Protein AF-A0A6N1AM21-F1 (afdb_monomer)

Organism: NCBI:txid286727

Mean predicted aligned error: 9.4 Å

Solvent-accessible surface area (backbone atoms only — not comparable to full-atom values): 6882 Å² total; per-residue (Å²): 143,89,80,78,77,76,68,67,70,72,64,70,76,74,72,78,73,66,80,49,58,71,58,48,47,55,49,50,41,56,47,51,37,56,54,32,42,75,71,73,43,73,79,62,84,63,62,81,41,74,42,70,73,51,71,42,77,41,70,44,99,82,76,50,79,50,86,45,30,31,42,29,36,32,40,40,26,33,57,85,46,95,92,51,74,73,45,76,45,54,37,28,35,36,39,35,64,53,99,91,46,77,46,76,43,84,70,47,64,58,86,129

Foldseek 3Di:
DPDPPPPPVVVVVPPPLDDDQVRVQVQVLVVVCVVCVVVVHNPRDGFPDKAWPDWDQDADPPRDGPRFKIWTKMWTWDDSDPPDDIDIFIFIWIWGQDPVGIHIDTPGGDDD

Structure (mmCIF, N/CA/C/O backbone):
data_AF-A0A6N1AM21-F1
#
_entry.id   AF-A0A6N1AM21-F1
#
loop_
_atom_site.group_PDB
_atom_site.id
_atom_site.type_symbol
_atom_site.label_atom_id
_atom_site.label_alt_id
_atom_site.label_comp_id
_atom_site.label_asym_id
_atom_site.label_entity_id
_atom_site.label_seq_id
_atom_site.pdbx_PDB_ins_code
_atom_site.Cartn_x
_atom_site.Cartn_y
_atom_site.Cartn_z
_atom_site.occupancy
_atom_site.B_iso_or_equiv
_atom_site.auth_seq_id
_atom_site.auth_comp_id
_atom_site.auth_asym_id
_atom_site.auth_atom_id
_atom_site.pdbx_PDB_model_num
ATOM 1 N N . MET A 1 1 ? -17.900 -16.745 -40.379 1.00 45.06 1 MET A N 1
ATOM 2 C CA . MET A 1 1 ? -16.497 -16.511 -39.962 1.00 45.06 1 MET A CA 1
ATOM 3 C C . MET A 1 1 ? -16.361 -15.093 -39.391 1.00 45.06 1 MET A C 1
ATOM 5 O O . MET A 1 1 ? -15.959 -14.200 -40.118 1.00 45.06 1 MET A O 1
ATOM 9 N N . ARG A 1 2 ? -16.787 -14.825 -38.144 1.00 53.09 2 ARG A N 1
ATOM 10 C CA . ARG A 1 2 ? -16.736 -13.469 -37.533 1.00 53.09 2 ARG A CA 1
ATOM 11 C C . ARG A 1 2 ? -16.618 -13.499 -35.993 1.00 53.09 2 ARG A C 1
ATOM 13 O O . ARG A 1 2 ? -17.218 -12.680 -35.315 1.00 53.09 2 ARG A O 1
ATOM 20 N N . SER A 1 3 ? -15.860 -14.440 -35.427 1.00 52.00 3 SER A N 1
ATOM 21 C CA . SER A 1 3 ? -15.771 -14.591 -33.956 1.00 52.00 3 SER A CA 1
ATOM 22 C C . SER A 1 3 ? -14.345 -14.614 -33.397 1.00 52.00 3 SER A C 1
ATOM 24 O O . SER A 1 3 ? -14.165 -14.902 -32.224 1.00 52.00 3 SER A O 1
ATOM 26 N N . ALA A 1 4 ? -13.325 -14.289 -34.198 1.00 54.31 4 ALA A N 1
ATOM 27 C CA . ALA A 1 4 ? -11.922 -14.426 -33.786 1.00 54.31 4 ALA A CA 1
ATOM 28 C C . ALA A 1 4 ? -11.254 -13.130 -33.278 1.00 54.31 4 ALA A C 1
ATOM 30 O O . ALA A 1 4 ? -10.114 -13.176 -32.834 1.00 54.31 4 ALA A O 1
ATOM 31 N N . ILE A 1 5 ? -11.923 -11.971 -33.330 1.00 56.75 5 ILE A N 1
ATOM 32 C CA . ILE A 1 5 ? -11.258 -10.669 -33.092 1.00 56.75 5 ILE A CA 1
ATOM 33 C C . ILE A 1 5 ? -11.292 -10.239 -31.608 1.00 56.75 5 ILE A C 1
ATOM 35 O O . ILE A 1 5 ? -10.507 -9.395 -31.192 1.00 56.75 5 ILE A O 1
ATOM 39 N N . LEU A 1 6 ? -12.134 -10.851 -30.768 1.00 52.56 6 LEU A N 1
ATOM 40 C CA . LEU A 1 6 ? -12.321 -10.419 -29.372 1.00 52.56 6 LEU A CA 1
ATOM 41 C C . LEU A 1 6 ? -11.326 -11.016 -28.358 1.00 52.56 6 LEU A C 1
ATOM 43 O O . LEU A 1 6 ? -11.280 -10.542 -27.229 1.00 52.56 6 LEU A O 1
ATOM 47 N N . LEU A 1 7 ? -10.514 -12.016 -28.729 1.00 50.56 7 LEU A N 1
ATOM 48 C CA . LEU A 1 7 ? -9.532 -12.614 -27.806 1.00 50.56 7 LEU A CA 1
ATOM 49 C C . LEU A 1 7 ? -8.160 -11.919 -27.798 1.00 50.56 7 LEU A C 1
ATOM 51 O O . LEU A 1 7 ? -7.384 -12.127 -26.869 1.00 50.56 7 LEU A O 1
ATOM 55 N N . ALA A 1 8 ? -7.846 -11.090 -28.797 1.00 51.38 8 ALA A N 1
ATOM 56 C CA . ALA A 1 8 ? -6.518 -10.480 -28.908 1.00 51.38 8 ALA A CA 1
ATOM 57 C C . ALA A 1 8 ? -6.300 -9.300 -27.941 1.00 51.38 8 ALA A C 1
ATOM 59 O O . ALA A 1 8 ? -5.163 -8.983 -27.603 1.00 51.38 8 ALA A O 1
ATOM 60 N N . THR A 1 9 ? -7.367 -8.661 -27.452 1.00 52.41 9 THR A N 1
ATOM 61 C CA . THR A 1 9 ? -7.266 -7.477 -26.580 1.00 52.41 9 THR A CA 1
ATOM 62 C C . THR A 1 9 ? -7.043 -7.809 -25.103 1.00 52.41 9 THR A C 1
ATOM 64 O O . THR A 1 9 ? -6.552 -6.960 -24.366 1.00 52.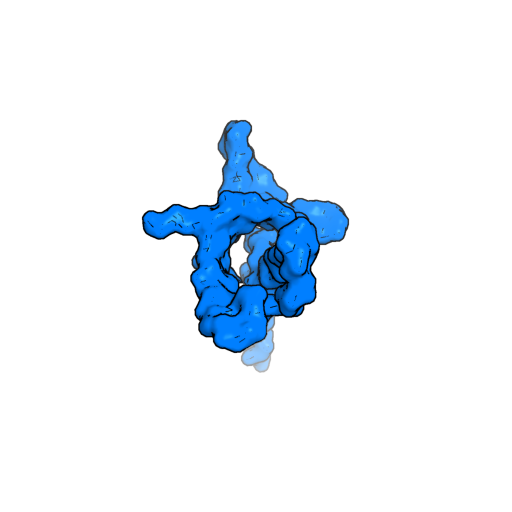41 9 THR A O 1
ATOM 67 N N . LEU A 1 10 ? -7.318 -9.043 -24.661 1.00 50.44 10 LEU A N 1
ATOM 68 C CA . LEU A 1 10 ? -7.102 -9.478 -23.269 1.00 50.44 10 LEU A CA 1
ATOM 69 C C . LEU A 1 10 ? -5.643 -9.850 -22.953 1.00 50.44 10 LEU A C 1
ATOM 71 O O . LEU A 1 10 ? -5.273 -9.928 -21.785 1.00 50.44 10 LEU A O 1
ATOM 75 N N . LEU A 1 11 ? -4.800 -10.044 -23.971 1.00 50.62 11 LEU A N 1
ATOM 76 C CA . LEU A 1 11 ? -3.395 -10.439 -23.797 1.00 50.62 11 LEU A CA 1
ATOM 77 C C . LEU A 1 11 ? -2.428 -9.250 -23.675 1.00 50.62 11 LEU A C 1
ATOM 79 O O . LEU A 1 11 ? -1.280 -9.436 -23.283 1.00 50.62 11 LEU A O 1
ATOM 83 N N . LEU A 1 12 ? -2.877 -8.024 -23.959 1.00 46.78 12 LEU A N 1
ATOM 84 C CA . LEU A 1 12 ? -2.026 -6.825 -23.923 1.00 46.78 12 LEU A CA 1
ATOM 85 C C . LEU A 1 12 ? -1.881 -6.204 -22.524 1.00 46.78 12 LEU A C 1
ATOM 87 O O . LEU A 1 12 ? -0.984 -5.394 -22.313 1.00 46.78 12 LEU A O 1
ATOM 91 N N . ALA A 1 13 ? -2.707 -6.602 -21.552 1.00 49.53 13 ALA A N 1
ATOM 92 C CA . ALA A 1 13 ? -2.615 -6.112 -20.172 1.00 49.53 13 ALA A CA 1
ATOM 93 C C . ALA A 1 13 ? -1.652 -6.929 -19.284 1.00 49.53 13 ALA A C 1
ATOM 95 O O . ALA A 1 13 ? -1.394 -6.545 -18.147 1.00 49.53 13 ALA A O 1
ATOM 96 N N . ALA A 1 14 ? -1.110 -8.050 -19.778 1.00 47.50 14 ALA A N 1
ATOM 97 C CA . ALA A 1 14 ? -0.306 -8.979 -18.977 1.00 47.50 14 ALA A CA 1
ATOM 98 C C . ALA A 1 14 ? 1.217 -8.728 -19.026 1.00 47.50 14 ALA A C 1
ATOM 100 O O . ALA A 1 14 ? 1.966 -9.412 -18.330 1.00 47.50 14 ALA A O 1
ATOM 101 N N . CYS A 1 15 ? 1.692 -7.756 -19.812 1.00 54.38 15 CYS A N 1
ATOM 102 C CA . CYS A 1 15 ? 3.126 -7.573 -20.074 1.00 54.38 15 CYS A CA 1
ATOM 103 C C . CYS A 1 15 ? 3.761 -6.330 -19.430 1.00 54.38 15 CYS A C 1
ATOM 105 O O . CYS A 1 15 ? 4.938 -6.090 -19.680 1.00 54.38 15 CYS A O 1
ATOM 107 N N . SER A 1 16 ? 3.051 -5.537 -18.612 1.00 62.53 16 SER A N 1
ATOM 108 C CA . SER A 1 16 ? 3.666 -4.322 -18.041 1.00 62.53 16 SER A CA 1
ATOM 109 C C . SER A 1 16 ? 4.673 -4.605 -16.922 1.00 62.53 16 SER A C 1
ATOM 111 O O . 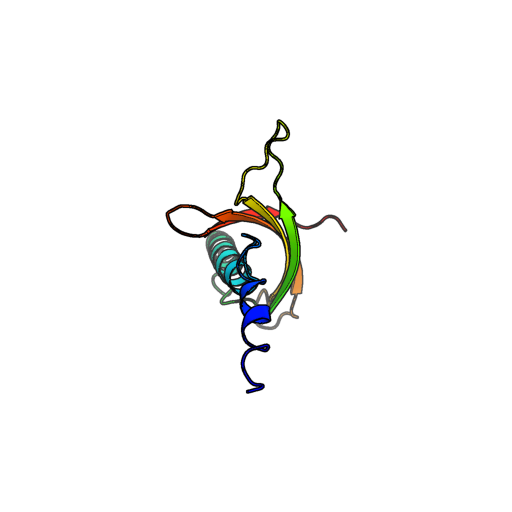SER A 1 16 ? 5.387 -3.695 -16.525 1.00 62.53 16 SER A O 1
ATOM 113 N N . GLY A 1 17 ? 4.735 -5.835 -16.390 1.00 75.12 17 GLY A N 1
ATOM 114 C CA . GLY A 1 17 ? 5.614 -6.215 -15.270 1.00 75.12 17 GLY A CA 1
ATOM 115 C C . GLY A 1 17 ? 5.231 -5.597 -13.916 1.00 7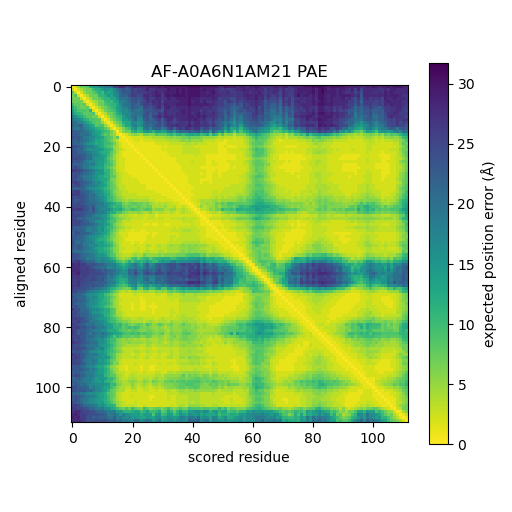5.12 17 GLY A C 1
ATOM 116 O O . GLY A 1 17 ? 5.648 -6.106 -12.873 1.00 75.12 17 GLY A O 1
ATOM 117 N N . GLU A 1 18 ? 4.398 -4.559 -13.943 1.00 86.75 18 GLU A N 1
ATOM 118 C CA . GLU A 1 18 ? 3.894 -3.786 -12.817 1.00 86.75 18 GLU A CA 1
ATOM 119 C C . GLU A 1 18 ? 3.039 -4.646 -11.872 1.00 86.75 18 GLU A C 1
ATOM 121 O O . GLU A 1 18 ? 2.279 -5.511 -12.326 1.00 86.75 18 GLU A O 1
ATOM 126 N N . PRO A 1 19 ? 3.112 -4.422 -10.549 1.00 90.62 19 PRO A N 1
ATOM 127 C CA . PRO A 1 19 ? 2.273 -5.146 -9.604 1.00 90.62 19 PRO A CA 1
ATOM 128 C C . PRO A 1 19 ? 0.786 -4.837 -9.812 1.00 90.62 19 PRO A C 1
ATOM 130 O O . PRO A 1 19 ? 0.394 -3.682 -10.002 1.00 90.62 19 PRO A O 1
ATOM 133 N N . SER A 1 20 ? -0.070 -5.858 -9.736 1.00 92.38 20 SER A N 1
ATOM 134 C CA . SER A 1 20 ? -1.520 -5.644 -9.726 1.00 92.38 20 SER A CA 1
ATOM 135 C C . SER A 1 20 ? -1.966 -5.006 -8.403 1.00 92.38 20 SER A C 1
ATOM 137 O O . SER A 1 20 ? -1.287 -5.136 -7.385 1.00 92.38 20 SER A O 1
ATOM 139 N N . GLU A 1 21 ? -3.130 -4.348 -8.377 1.00 95.19 21 GLU A N 1
ATOM 140 C CA . GLU A 1 21 ? -3.689 -3.810 -7.124 1.00 95.19 21 GLU A CA 1
ATOM 141 C C . GLU A 1 21 ? -3.880 -4.909 -6.065 1.00 95.19 21 GLU A C 1
ATOM 143 O O . GLU A 1 21 ? -3.588 -4.695 -4.891 1.00 95.19 21 GLU A O 1
ATOM 148 N N . GLY A 1 22 ? -4.293 -6.110 -6.483 1.00 95.00 22 GLY A N 1
ATOM 149 C CA . GLY A 1 22 ? -4.447 -7.256 -5.590 1.00 95.00 22 GLY A CA 1
ATOM 150 C C . GLY A 1 22 ? -3.123 -7.735 -4.989 1.00 95.00 22 GLY A C 1
ATOM 151 O O . GLY A 1 22 ? -3.079 -8.067 -3.803 1.00 95.00 22 GLY A O 1
ATOM 152 N N . ASP A 1 23 ? -2.040 -7.744 -5.773 1.00 93.94 23 ASP A N 1
ATOM 153 C CA . ASP A 1 23 ? -0.700 -8.073 -5.269 1.00 93.94 23 ASP A CA 1
ATOM 154 C C . ASP A 1 23 ? -0.207 -7.005 -4.291 1.00 93.94 23 ASP A C 1
ATOM 156 O O . ASP A 1 23 ? 0.290 -7.331 -3.209 1.00 93.94 23 ASP A O 1
ATOM 160 N N . MET A 1 24 ? -0.405 -5.730 -4.645 1.00 95.75 24 MET A N 1
ATOM 161 C CA . MET A 1 24 ? -0.061 -4.602 -3.785 1.00 95.75 24 MET A CA 1
ATOM 162 C C . MET A 1 24 ? -0.793 -4.692 -2.448 1.00 95.75 24 MET A C 1
ATOM 164 O O . MET A 1 24 ? -0.144 -4.691 -1.404 1.00 95.75 24 MET A O 1
ATOM 168 N N . ARG A 1 25 ? -2.122 -4.850 -2.469 1.00 96.81 25 ARG A N 1
ATOM 169 C CA . ARG A 1 25 ? -2.955 -4.938 -1.265 1.00 96.81 25 ARG A CA 1
ATOM 170 C C . ARG A 1 25 ? -2.449 -6.015 -0.313 1.00 96.81 25 ARG A C 1
ATOM 172 O O . ARG A 1 25 ? -2.190 -5.720 0.848 1.00 96.81 25 ARG A O 1
ATOM 179 N N . LYS A 1 26 ? -2.239 -7.240 -0.807 1.00 96.44 26 LYS A N 1
ATOM 180 C CA . LYS A 1 26 ? -1.784 -8.373 0.019 1.00 96.44 26 LYS A CA 1
ATOM 181 C C . LYS A 1 26 ? -0.453 -8.089 0.710 1.00 96.44 26 LYS A C 1
ATOM 183 O O . LYS A 1 26 ? -0.285 -8.393 1.891 1.00 96.44 26 LYS A O 1
ATOM 188 N N . LEU A 1 27 ? 0.508 -7.534 -0.029 1.00 96.06 27 LEU A N 1
ATOM 189 C CA . LEU A 1 27 ? 1.839 -7.253 0.501 1.00 96.06 27 LEU A CA 1
ATOM 190 C C . LEU A 1 27 ? 1.824 -6.102 1.511 1.00 96.06 27 LEU A C 1
ATOM 192 O O . LEU A 1 27 ? 2.463 -6.218 2.561 1.00 96.06 27 LEU A O 1
ATOM 196 N N . VAL A 1 28 ? 1.070 -5.038 1.222 1.00 95.50 28 VAL A N 1
ATOM 197 C CA . VAL A 1 28 ? 0.915 -3.894 2.126 1.00 95.50 28 VAL A CA 1
ATOM 198 C C . VAL A 1 28 ? 0.181 -4.326 3.396 1.00 95.50 28 VAL A C 1
ATOM 200 O O . VAL A 1 28 ? 0.690 -4.080 4.480 1.00 95.50 28 VAL A O 1
ATOM 203 N N . GLU A 1 29 ? -0.934 -5.060 3.306 1.00 95.81 29 GLU A N 1
ATOM 204 C CA . GLU A 1 29 ? -1.655 -5.582 4.481 1.00 95.81 29 GLU A CA 1
ATOM 205 C C . GLU A 1 29 ? -0.755 -6.458 5.355 1.00 95.81 29 GLU A C 1
ATOM 207 O O . GLU A 1 29 ? -0.724 -6.310 6.578 1.00 95.81 29 GLU A O 1
ATOM 212 N N . ALA A 1 30 ? 0.022 -7.357 4.742 1.00 95.12 30 ALA A N 1
ATOM 213 C CA . ALA A 1 30 ? 0.947 -8.210 5.477 1.00 95.12 30 ALA A CA 1
ATOM 214 C C . ALA A 1 30 ? 2.043 -7.398 6.184 1.00 95.12 30 ALA A C 1
ATOM 216 O O . ALA A 1 30 ? 2.439 -7.749 7.297 1.00 95.12 30 ALA A O 1
ATOM 217 N N . HIS A 1 31 ? 2.546 -6.332 5.556 1.00 94.00 31 HIS A N 1
ATOM 218 C CA . HIS A 1 31 ? 3.490 -5.418 6.191 1.00 94.00 31 HIS A CA 1
ATOM 219 C C . HIS A 1 31 ? 2.833 -4.630 7.328 1.00 94.00 31 HIS A C 1
ATOM 221 O O . HIS A 1 31 ? 3.335 -4.680 8.448 1.00 94.00 31 HIS A O 1
ATOM 227 N N . THR A 1 32 ? 1.703 -3.970 7.073 1.00 92.38 32 THR A N 1
ATOM 228 C CA . THR A 1 32 ? 0.962 -3.166 8.052 1.00 92.38 32 THR A CA 1
ATOM 229 C C . THR A 1 32 ? 0.595 -3.984 9.280 1.00 92.38 32 THR A C 1
ATOM 231 O O . THR A 1 32 ? 0.853 -3.538 10.394 1.00 92.38 32 THR A O 1
ATOM 234 N N . ARG A 1 33 ? 0.099 -5.214 9.098 1.00 92.94 33 ARG A N 1
ATOM 235 C CA . ARG A 1 33 ? -0.180 -6.134 10.206 1.00 92.94 33 ARG A CA 1
ATOM 236 C C . ARG A 1 33 ? 1.058 -6.365 11.071 1.00 92.94 33 ARG A C 1
ATOM 238 O O . ARG A 1 33 ? 1.002 -6.130 12.271 1.00 92.94 33 ARG A O 1
ATOM 245 N N . ARG A 1 34 ? 2.191 -6.745 10.466 1.00 92.62 34 ARG A N 1
ATOM 246 C CA . ARG A 1 34 ? 3.448 -6.973 11.204 1.00 92.62 34 ARG A CA 1
ATOM 247 C C . ARG A 1 34 ? 3.940 -5.714 11.915 1.00 92.62 34 ARG A C 1
ATOM 249 O O . ARG A 1 34 ? 4.477 -5.809 13.014 1.00 92.62 34 ARG A O 1
ATOM 256 N N . THR A 1 35 ? 3.803 -4.550 11.289 1.00 90.56 35 THR A N 1
ATOM 257 C CA . THR A 1 35 ? 4.223 -3.272 11.871 1.00 90.56 35 THR A CA 1
ATOM 258 C C . THR A 1 35 ? 3.364 -2.911 13.081 1.00 90.56 35 THR A C 1
ATOM 260 O O . THR A 1 35 ? 3.914 -2.587 14.130 1.00 90.56 35 THR A O 1
ATOM 263 N N . LEU A 1 36 ? 2.040 -3.041 12.978 1.00 88.50 36 LEU A N 1
ATOM 264 C CA . LEU A 1 36 ? 1.116 -2.758 14.078 1.00 88.50 36 LEU A CA 1
ATOM 265 C C . LEU A 1 36 ? 1.242 -3.776 15.221 1.00 88.50 36 LEU A C 1
ATOM 267 O O . LEU A 1 36 ? 1.269 -3.379 16.384 1.00 88.50 36 LEU A O 1
ATOM 271 N N . GLU A 1 37 ? 1.425 -5.063 14.915 1.00 91.44 37 GLU A N 1
ATOM 272 C CA . GLU A 1 37 ? 1.683 -6.106 15.919 1.00 91.44 37 GLU A CA 1
ATOM 273 C C . GLU A 1 37 ? 2.936 -5.791 16.748 1.00 91.44 37 GLU A C 1
ATOM 275 O O . GLU A 1 37 ? 2.906 -5.881 17.975 1.00 91.44 37 GLU A O 1
ATOM 280 N N . ARG A 1 38 ? 4.024 -5.339 16.106 1.00 90.81 38 ARG A N 1
ATOM 281 C CA . ARG A 1 38 ? 5.249 -4.898 16.806 1.00 90.81 38 ARG A CA 1
ATOM 282 C C . ARG A 1 38 ? 5.036 -3.654 17.670 1.00 90.81 38 ARG A C 1
ATOM 284 O O . ARG A 1 38 ? 5.783 -3.453 18.620 1.00 90.81 38 ARG A O 1
ATOM 291 N N . GLN A 1 39 ? 4.042 -2.831 17.344 1.00 88.06 39 GLN A N 1
ATOM 292 C CA . GLN A 1 39 ? 3.640 -1.658 18.126 1.00 88.06 39 GLN A CA 1
ATOM 293 C C . GLN A 1 39 ? 2.631 -2.002 19.237 1.00 88.06 39 GLN A C 1
ATOM 295 O O . GLN A 1 39 ? 2.160 -1.104 19.931 1.00 88.06 39 GLN A O 1
ATOM 300 N N . GLY A 1 40 ? 2.284 -3.282 19.418 1.00 86.56 40 GLY A N 1
ATOM 301 C CA . GLY A 1 40 ? 1.317 -3.732 20.422 1.00 86.56 40 GLY A CA 1
ATOM 302 C C . GLY A 1 40 ? -0.149 -3.631 19.987 1.00 86.56 40 GLY A C 1
ATOM 303 O O . GLY A 1 40 ? -1.036 -3.888 20.797 1.00 86.56 40 GLY A O 1
ATOM 304 N N . ASN A 1 41 ? -0.429 -3.296 18.722 1.00 82.75 41 ASN A N 1
ATOM 305 C CA . ASN A 1 41 ? -1.780 -3.269 18.161 1.00 82.75 41 ASN A CA 1
ATOM 306 C C . ASN A 1 41 ? -2.002 -4.458 17.209 1.00 82.75 41 ASN A C 1
ATOM 308 O O . ASN A 1 41 ? -1.717 -4.388 16.017 1.00 82.75 41 ASN A O 1
ATOM 312 N N . ALA A 1 42 ? -2.563 -5.552 17.728 1.00 82.31 42 ALA A N 1
ATOM 313 C CA . ALA A 1 42 ? -2.894 -6.747 16.941 1.00 82.31 42 ALA A CA 1
ATOM 314 C C . ALA A 1 42 ? -4.312 -6.718 16.322 1.00 82.31 42 ALA A C 1
ATOM 316 O O . ALA A 1 42 ? -4.807 -7.741 15.847 1.00 82.31 42 ALA A O 1
ATOM 317 N N . GLY A 1 43 ? -4.999 -5.569 16.351 1.00 84.56 43 GLY A N 1
ATOM 318 C CA . GLY A 1 43 ? -6.387 -5.446 15.891 1.00 84.56 43 GLY A CA 1
ATOM 319 C C . GLY A 1 43 ? -6.553 -5.400 14.369 1.00 84.56 43 GLY A C 1
ATOM 320 O O . GLY A 1 43 ? -7.631 -5.704 13.860 1.00 84.56 43 GLY A O 1
ATOM 321 N N . PHE A 1 44 ? -5.498 -5.049 13.630 1.00 88.75 44 PHE A N 1
ATOM 322 C CA . PHE A 1 44 ? -5.560 -4.916 12.177 1.00 88.75 44 PHE A CA 1
ATOM 323 C C . PHE A 1 44 ? -5.711 -6.275 11.481 1.00 88.75 44 PHE A C 1
ATOM 325 O O . PHE A 1 44 ? -4.904 -7.189 11.667 1.00 88.75 44 PHE A O 1
ATOM 332 N N . ARG A 1 45 ? -6.736 -6.396 10.632 1.00 88.31 45 ARG A N 1
ATOM 333 C CA . ARG A 1 45 ? -7.009 -7.612 9.849 1.00 88.31 45 ARG A CA 1
ATOM 334 C C . ARG A 1 45 ? -6.721 -7.422 8.367 1.00 88.31 45 ARG A C 1
ATOM 336 O O . ARG A 1 45 ? -6.001 -8.237 7.792 1.00 88.31 45 ARG A O 1
ATOM 343 N N . ALA A 1 46 ? -7.280 -6.368 7.788 1.00 92.81 46 ALA A N 1
ATOM 344 C CA . ALA A 1 46 ? -7.178 -6.009 6.382 1.00 92.81 46 ALA A CA 1
ATOM 345 C C . ALA A 1 46 ? -7.526 -4.524 6.215 1.00 92.81 46 ALA A C 1
ATOM 347 O O . ALA A 1 46 ? -8.047 -3.903 7.145 1.00 92.81 46 ALA A O 1
ATOM 348 N N . PHE A 1 47 ? -7.267 -3.975 5.030 1.00 94.81 47 PHE A N 1
ATOM 349 C CA . PHE A 1 47 ? -7.857 -2.694 4.651 1.00 94.81 47 PHE A CA 1
ATOM 350 C C . PHE A 1 47 ? -9.330 -2.886 4.291 1.00 94.81 47 PHE A C 1
ATOM 352 O O . PHE A 1 47 ? -9.694 -3.904 3.701 1.00 94.81 47 PHE A O 1
ATOM 359 N N . ASP A 1 48 ? -10.159 -1.895 4.597 1.00 94.25 48 ASP A N 1
ATOM 360 C CA . ASP A 1 48 ? -11.546 -1.824 4.137 1.00 94.25 48 ASP A CA 1
ATOM 361 C C . ASP A 1 48 ? -11.577 -1.491 2.639 1.00 94.25 48 ASP A C 1
ATOM 363 O O . 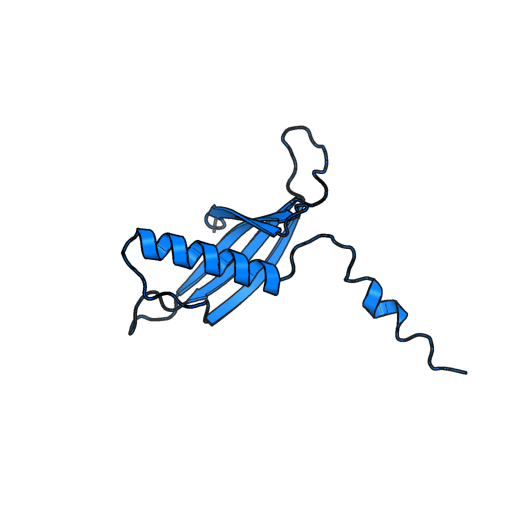ASP A 1 48 ? -12.215 -2.177 1.840 1.00 94.25 48 ASP A O 1
ATOM 367 N N . GLU A 1 49 ? -10.783 -0.493 2.243 1.00 95.56 49 GLU A N 1
ATOM 368 C CA . GLU A 1 49 ? -10.582 -0.081 0.856 1.00 95.56 49 GLU A CA 1
ATOM 369 C C . GLU A 1 49 ? -9.087 -0.011 0.553 1.00 95.56 49 GLU A C 1
ATOM 371 O O . GLU A 1 49 ? -8.292 0.460 1.365 1.00 95.56 49 GLU A O 1
ATOM 376 N N . PHE A 1 50 ? -8.695 -0.469 -0.629 1.00 97.12 50 PHE A N 1
ATOM 377 C CA . PHE A 1 50 ? -7.337 -0.322 -1.127 1.00 97.12 50 PHE A CA 1
ATOM 378 C C . PHE A 1 50 ? -7.414 0.049 -2.598 1.00 97.12 50 PHE A C 1
ATOM 380 O O . PHE A 1 50 ? -8.042 -0.669 -3.370 1.00 97.12 50 PHE A O 1
ATOM 387 N N . ARG A 1 51 ? -6.767 1.149 -2.975 1.00 96.62 51 ARG A N 1
ATOM 388 C CA . ARG A 1 51 ? -6.759 1.653 -4.342 1.00 96.62 51 ARG A CA 1
ATOM 389 C C . ARG A 1 51 ? -5.342 1.953 -4.783 1.00 96.62 51 ARG A C 1
ATOM 391 O O . ARG A 1 51 ? -4.658 2.794 -4.201 1.00 96.62 51 ARG A O 1
ATOM 398 N N . LYS A 1 52 ? -4.930 1.335 -5.879 1.00 95.12 52 LYS A N 1
ATOM 399 C CA . LYS A 1 52 ? -3.706 1.693 -6.588 1.00 95.12 52 LYS A CA 1
ATOM 400 C C . LYS A 1 52 ? -3.899 3.028 -7.316 1.00 95.12 52 LYS A C 1
ATOM 402 O O . LYS A 1 52 ? -4.869 3.217 -8.045 1.00 95.12 52 LYS A O 1
ATOM 407 N N . GLN A 1 53 ? -2.967 3.956 -7.123 1.00 93.94 53 GLN A N 1
ATOM 408 C CA . GLN A 1 53 ? -2.999 5.292 -7.735 1.00 93.94 53 GLN A CA 1
ATOM 409 C C . GLN A 1 53 ? -2.071 5.405 -8.952 1.00 93.94 53 GLN A C 1
ATOM 411 O O . GLN A 1 53 ? -2.290 6.254 -9.810 1.00 93.94 53 GLN A O 1
ATOM 416 N N . GLY A 1 54 ? -1.066 4.533 -9.049 1.00 91.75 54 GLY A N 1
ATOM 417 C CA . GLY A 1 54 ? -0.157 4.435 -10.191 1.00 91.75 54 GLY A CA 1
ATOM 418 C C . GLY A 1 54 ? 1.200 3.875 -9.779 1.00 91.75 54 GLY A C 1
ATOM 419 O O . GLY A 1 54 ? 1.523 3.852 -8.591 1.00 91.75 54 GLY A O 1
ATOM 420 N N . CYS A 1 55 ? 1.998 3.437 -10.748 1.00 90.69 55 CYS A N 1
ATOM 421 C CA . CYS A 1 55 ? 3.378 3.018 -10.526 1.00 90.69 55 CYS A CA 1
ATOM 422 C C . CYS A 1 55 ? 4.318 3.690 -11.517 1.00 90.69 55 CYS A C 1
ATOM 424 O O . CYS A 1 55 ? 3.932 4.036 -12.632 1.00 90.69 55 CYS A O 1
ATOM 426 N N . VAL A 1 56 ? 5.568 3.836 -11.098 1.00 88.88 56 VAL A N 1
ATOM 427 C CA . VAL A 1 56 ? 6.675 4.267 -11.947 1.00 88.88 56 VAL A CA 1
ATOM 428 C C . VAL A 1 56 ? 7.827 3.283 -11.802 1.00 88.88 56 VAL A C 1
ATOM 430 O O . VAL A 1 56 ? 8.039 2.737 -10.716 1.00 88.88 56 VAL A O 1
ATOM 433 N N . ASP A 1 57 ? 8.584 3.059 -12.874 1.00 86.50 57 ASP A N 1
ATOM 434 C CA . ASP A 1 57 ? 9.806 2.261 -12.797 1.00 86.50 57 ASP A CA 1
ATOM 435 C C . ASP A 1 57 ? 10.784 2.884 -11.795 1.00 86.50 57 ASP A C 1
ATOM 437 O O . ASP A 1 57 ? 11.084 4.086 -11.817 1.00 86.50 57 ASP A O 1
ATOM 441 N N . ALA A 1 58 ? 11.287 2.058 -10.882 1.00 78.38 58 ALA A N 1
ATOM 442 C CA . ALA A 1 58 ? 12.260 2.492 -9.899 1.00 78.38 58 ALA A CA 1
ATOM 443 C C . ALA A 1 58 ? 13.634 2.622 -10.572 1.00 78.38 58 ALA A C 1
ATOM 445 O O . ALA A 1 58 ? 14.328 1.634 -10.815 1.00 78.38 58 ALA A O 1
ATOM 446 N N . LYS A 1 59 ? 14.051 3.859 -10.854 1.00 67.31 59 LYS A N 1
ATOM 447 C CA . LYS A 1 59 ? 15.380 4.146 -11.412 1.00 67.31 59 LYS A CA 1
ATOM 448 C C . LYS A 1 59 ? 16.481 3.775 -10.413 1.00 67.31 59 LYS A C 1
ATOM 450 O O . LYS A 1 59 ? 16.454 4.218 -9.263 1.00 67.31 59 LYS A O 1
ATOM 455 N N . LEU A 1 60 ? 17.494 3.027 -10.853 1.00 59.62 60 LEU A N 1
ATOM 456 C CA . LEU A 1 60 ? 18.736 2.871 -10.089 1.00 59.62 60 LEU A CA 1
ATOM 457 C C . LEU A 1 60 ? 19.546 4.179 -10.102 1.00 59.62 60 LEU A C 1
ATOM 459 O O . LEU A 1 60 ? 19.520 4.933 -11.080 1.00 59.62 60 LEU A O 1
ATOM 463 N N . LYS A 1 61 ? 20.327 4.421 -9.035 1.00 53.59 61 LYS A N 1
ATOM 464 C CA . LYS A 1 61 ? 21.430 5.401 -9.043 1.00 53.59 61 LYS A CA 1
ATOM 465 C C . LYS A 1 61 ? 22.411 4.988 -10.151 1.00 53.59 61 LYS A C 1
ATOM 467 O O . LYS A 1 61 ? 23.236 4.111 -9.933 1.00 53.59 61 LYS A O 1
ATOM 472 N N . GLY A 1 62 ? 22.265 5.565 -11.343 1.00 57.38 62 GLY A N 1
ATOM 473 C CA . GLY A 1 62 ? 23.029 5.186 -12.539 1.00 57.38 62 GLY A CA 1
ATOM 474 C C . GLY A 1 62 ? 22.217 5.101 -13.835 1.00 57.38 62 GLY A C 1
ATOM 475 O O . GLY A 1 62 ? 22.810 4.929 -14.891 1.00 57.38 62 GLY A O 1
ATOM 476 N N . GLY A 1 63 ? 20.886 5.248 -13.790 1.00 51.69 63 GLY A N 1
ATOM 477 C CA . GLY A 1 63 ? 20.060 5.368 -15.001 1.00 51.69 63 GLY A CA 1
ATOM 478 C C . GLY A 1 63 ? 19.804 4.065 -15.767 1.00 51.69 63 GLY A C 1
ATOM 479 O O . GLY A 1 63 ? 19.253 4.123 -16.859 1.00 51.69 63 GLY A O 1
ATOM 480 N N . GLN A 1 64 ? 20.172 2.906 -15.214 1.00 50.31 64 GLN A N 1
ATOM 481 C CA . GLN A 1 64 ? 19.765 1.605 -15.750 1.00 50.31 64 GLN A CA 1
ATOM 482 C C . GLN A 1 64 ? 18.379 1.215 -15.228 1.00 50.31 64 GLN A C 1
ATOM 484 O O . GLN A 1 64 ? 18.128 1.257 -14.018 1.00 50.31 64 GLN A O 1
ATOM 489 N N . ASP A 1 65 ? 17.506 0.815 -16.151 1.00 56.06 65 ASP A N 1
ATOM 490 C CA . ASP A 1 65 ? 16.199 0.243 -15.848 1.00 56.06 65 ASP A CA 1
ATOM 491 C C . ASP A 1 65 ? 16.393 -1.099 -15.139 1.00 56.06 65 ASP A C 1
ATOM 493 O O . ASP A 1 65 ? 16.915 -2.065 -15.702 1.00 56.06 65 ASP A O 1
ATOM 497 N N . ASN A 1 66 ? 15.988 -1.164 -13.8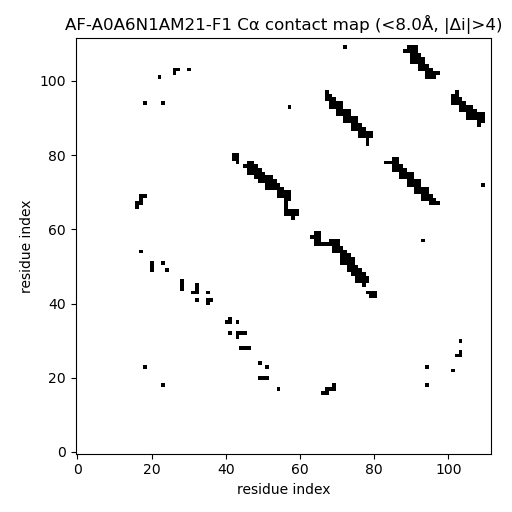71 1.00 59.81 66 ASN A N 1
ATOM 498 C CA . ASN A 1 66 ? 16.002 -2.401 -13.104 1.00 59.81 66 ASN A CA 1
ATOM 499 C C . ASN A 1 66 ? 14.692 -3.133 -13.394 1.00 59.81 66 ASN A C 1
ATOM 501 O O . ASN A 1 66 ? 13.758 -3.076 -12.592 1.00 59.81 66 ASN A O 1
ATOM 505 N N . GLY A 1 67 ? 14.601 -3.724 -14.590 1.00 60.41 67 GLY A N 1
ATOM 506 C CA . GLY A 1 67 ? 13.397 -4.398 -15.075 1.00 60.41 67 GLY A CA 1
ATOM 507 C C . GLY A 1 67 ? 12.769 -5.258 -13.976 1.00 60.41 67 GLY A C 1
ATOM 508 O O . GLY A 1 67 ? 13.372 -6.227 -13.515 1.00 60.41 67 GLY A O 1
ATOM 509 N N . GLY A 1 68 ? 11.580 -4.863 -13.513 1.00 75.06 68 GLY A N 1
ATOM 510 C CA . GLY A 1 68 ? 10.859 -5.554 -12.442 1.00 75.06 68 GLY A CA 1
ATOM 511 C C . GLY A 1 68 ? 10.858 -4.874 -11.068 1.00 75.06 68 GLY A C 1
ATOM 512 O O . GLY A 1 68 ? 10.434 -5.518 -10.104 1.00 75.06 68 GLY A O 1
ATOM 513 N N . GLN A 1 69 ? 11.293 -3.615 -10.946 1.00 88.44 69 GLN A N 1
ATOM 514 C CA . GLN A 1 69 ? 11.127 -2.813 -9.729 1.00 88.44 69 GLN A CA 1
ATOM 515 C C . GLN A 1 69 ? 10.274 -1.563 -9.978 1.00 88.44 69 GLN A C 1
ATOM 517 O O . GLN A 1 69 ? 10.604 -0.737 -10.822 1.00 88.44 69 GLN A O 1
ATOM 522 N N . TYR A 1 70 ? 9.222 -1.392 -9.179 1.00 91.12 70 TYR A N 1
ATOM 523 C CA . TYR A 1 70 ? 8.242 -0.318 -9.315 1.00 91.12 70 TYR A CA 1
ATOM 524 C C . TYR A 1 70 ? 8.060 0.427 -7.998 1.00 91.12 70 TYR A C 1
ATOM 526 O O . TYR A 1 70 ? 7.822 -0.184 -6.958 1.00 91.12 70 TYR A O 1
ATOM 534 N N . ASP A 1 71 ? 8.119 1.751 -8.051 1.00 92.50 71 ASP A N 1
ATOM 535 C CA . ASP A 1 71 ? 7.641 2.617 -6.982 1.00 92.50 71 ASP A CA 1
ATOM 536 C C . ASP A 1 71 ? 6.155 2.913 -7.261 1.00 92.50 71 ASP A C 1
ATOM 538 O O . ASP A 1 71 ? 5.818 3.603 -8.222 1.00 92.50 71 ASP A O 1
ATOM 542 N N . CYS A 1 72 ? 5.259 2.375 -6.438 1.00 93.62 72 CYS A N 1
ATOM 543 C CA . CYS A 1 72 ? 3.814 2.498 -6.594 1.00 93.62 72 CYS A CA 1
ATOM 544 C C . CYS A 1 72 ? 3.182 3.336 -5.486 1.00 93.62 72 CYS A C 1
ATOM 546 O O . CYS A 1 72 ? 3.537 3.218 -4.313 1.00 93.62 72 CYS A O 1
ATOM 548 N N . TYR A 1 73 ? 2.191 4.131 -5.867 1.00 94.62 73 TYR A N 1
ATOM 549 C CA . TYR A 1 73 ? 1.371 4.948 -4.984 1.00 94.62 73 TYR A CA 1
ATOM 550 C C . TYR A 1 73 ? 0.025 4.265 -4.757 1.00 94.62 73 TYR A C 1
ATOM 552 O O . TYR A 1 73 ? -0.545 3.666 -5.679 1.00 94.62 73 TYR A O 1
ATOM 560 N N . TYR A 1 74 ? -0.483 4.335 -3.533 1.00 95.25 74 TYR A N 1
ATOM 561 C CA . TYR A 1 74 ? -1.766 3.749 -3.170 1.00 95.25 74 TYR A CA 1
ATOM 562 C C . TYR A 1 74 ? -2.475 4.559 -2.087 1.00 95.25 74 TYR A C 1
ATOM 564 O O . TYR A 1 74 ? -1.839 5.193 -1.248 1.00 95.25 74 TYR A O 1
ATOM 572 N N . ALA A 1 75 ? -3.801 4.471 -2.075 1.00 96.06 75 ALA A N 1
ATOM 573 C CA . ALA A 1 75 ? -4.634 4.861 -0.949 1.00 96.06 75 ALA A CA 1
ATOM 574 C C . ALA A 1 75 ? -5.145 3.602 -0.247 1.00 96.06 75 ALA A C 1
ATOM 576 O O . ALA A 1 75 ? -5.560 2.649 -0.907 1.00 96.06 75 ALA A O 1
ATOM 577 N N . ALA A 1 76 ? -5.119 3.592 1.079 1.00 94.81 76 ALA A N 1
ATOM 578 C CA . ALA A 1 76 ? -5.625 2.485 1.875 1.00 94.81 76 ALA A CA 1
ATOM 579 C C . ALA A 1 76 ? -6.457 3.012 3.043 1.00 94.81 76 ALA A C 1
ATOM 581 O O . ALA A 1 76 ? -6.007 3.891 3.776 1.00 94.81 76 ALA A O 1
ATOM 582 N N . THR A 1 77 ? -7.656 2.470 3.215 1.00 94.50 77 THR A N 1
ATOM 583 C CA . THR A 1 77 ? -8.580 2.818 4.294 1.00 94.50 77 THR A CA 1
ATOM 584 C C . THR A 1 77 ? -8.647 1.668 5.285 1.00 94.50 77 THR A C 1
ATOM 586 O O . THR A 1 77 ? -8.810 0.518 4.883 1.00 94.50 77 THR A O 1
ATOM 589 N N . PHE A 1 78 ? -8.518 1.956 6.576 1.00 91.44 78 PHE A N 1
ATOM 590 C CA . PHE A 1 78 ? -8.752 0.983 7.642 1.00 91.44 78 PHE A CA 1
ATOM 591 C C . PHE A 1 78 ? -9.270 1.669 8.897 1.00 91.44 78 PHE A C 1
ATOM 593 O O . PHE A 1 78 ? -9.044 2.860 9.111 1.00 91.44 78 PHE A O 1
ATOM 600 N N . VAL A 1 79 ? -9.909 0.895 9.766 1.00 88.69 79 VAL A N 1
ATOM 601 C CA . VAL A 1 79 ? -10.246 1.314 11.127 1.00 88.69 79 VAL A CA 1
ATOM 602 C C . VAL A 1 79 ? -9.061 1.009 12.061 1.00 88.69 79 VAL A C 1
ATOM 604 O O . VAL A 1 79 ? -8.758 -0.166 12.284 1.00 88.69 79 VAL A O 1
ATOM 607 N N . PRO A 1 80 ? -8.366 2.018 12.629 1.00 79.00 80 PRO A N 1
ATOM 608 C CA . PRO A 1 80 ? -7.162 1.780 13.438 1.00 79.00 80 PRO A CA 1
ATOM 609 C C . PRO A 1 80 ? -7.439 1.058 14.759 1.00 79.00 80 PRO A C 1
ATOM 611 O O . PRO A 1 80 ? -6.598 0.298 15.249 1.00 79.00 80 PRO A O 1
A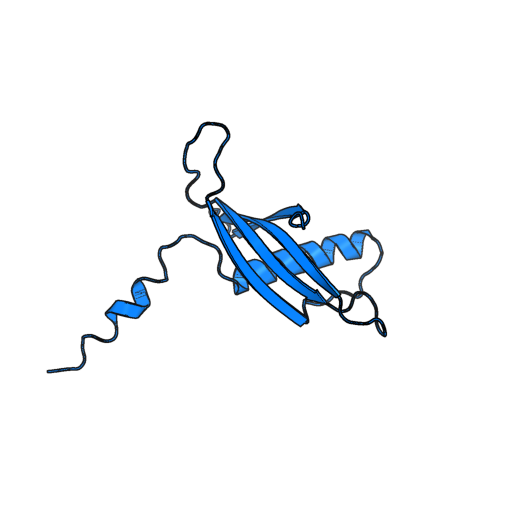TOM 614 N N . GLN A 1 81 ? -8.608 1.326 15.345 1.00 81.38 81 GLN A N 1
ATOM 615 C CA . GLN A 1 81 ? -9.102 0.725 16.580 1.00 81.38 81 GLN A CA 1
ATOM 616 C C . GLN A 1 81 ? -10.632 0.612 16.524 1.00 81.38 81 GLN A C 1
ATOM 618 O O . GLN A 1 81 ? -11.277 1.509 15.975 1.00 81.38 81 GLN A O 1
ATOM 623 N N . PRO A 1 82 ? -11.236 -0.436 17.112 1.00 79.88 82 PRO A N 1
ATOM 624 C CA . PRO A 1 82 ? -12.689 -0.564 17.180 1.00 79.88 82 PRO A CA 1
ATOM 625 C C . PRO A 1 82 ? -13.355 0.695 17.755 1.00 79.88 82 PRO A C 1
ATOM 627 O O . PRO A 1 82 ? -12.952 1.191 18.804 1.00 79.88 82 PRO A O 1
ATOM 630 N N . GLY A 1 83 ? -14.373 1.210 17.064 1.00 84.88 83 GLY A N 1
ATOM 631 C CA . GLY A 1 83 ? -15.110 2.412 17.473 1.00 84.88 83 GLY A CA 1
ATOM 632 C C . GLY A 1 83 ? -14.501 3.744 17.019 1.00 84.88 83 GLY A C 1
ATOM 633 O O . GLY A 1 83 ? -15.141 4.778 17.198 1.00 84.88 83 GLY A O 1
ATOM 634 N N . GLN A 1 84 ? -13.313 3.747 16.405 1.00 86.25 84 GLN A N 1
ATOM 635 C CA . GLN A 1 84 ? -12.773 4.938 15.747 1.00 86.25 84 GLN A CA 1
ATOM 636 C C . GLN A 1 84 ? -13.292 5.078 14.309 1.00 86.25 84 GLN A C 1
ATOM 638 O O . GLN A 1 84 ? -13.638 4.074 13.678 1.00 86.25 84 GLN A O 1
ATOM 643 N N . PRO A 1 85 ? -13.343 6.309 13.766 1.00 88.50 85 PRO A N 1
ATOM 644 C CA . PRO A 1 85 ? -13.666 6.507 12.360 1.00 88.50 85 PRO A CA 1
ATOM 645 C C . PRO A 1 85 ? -12.617 5.840 11.449 1.00 88.50 85 PRO A C 1
ATOM 647 O O . PRO A 1 85 ? -11.439 5.772 11.820 1.00 88.50 85 PRO A O 1
ATOM 650 N N . PRO A 1 86 ? -13.012 5.381 10.246 1.00 90.12 86 PRO A N 1
ATOM 651 C CA . PRO A 1 86 ? -12.067 4.909 9.242 1.00 90.12 86 PRO A CA 1
ATOM 652 C C . PRO A 1 86 ? -11.041 5.989 8.887 1.00 90.12 86 PRO A C 1
ATOM 654 O O . PRO A 1 86 ? -11.378 7.166 8.739 1.00 90.12 86 PRO A O 1
ATOM 657 N N . LEU A 1 87 ? -9.789 5.575 8.721 1.00 90.31 87 LEU A N 1
ATOM 658 C CA . LEU A 1 87 ? -8.678 6.427 8.323 1.00 90.31 87 LEU A CA 1
ATOM 659 C C . LEU A 1 87 ? -8.179 6.000 6.945 1.00 90.31 87 LEU A C 1
ATOM 661 O O . LEU A 1 87 ? -7.776 4.852 6.763 1.00 90.31 87 LEU A O 1
ATOM 665 N N . THR A 1 88 ? -8.137 6.943 6.003 1.00 92.12 88 THR A N 1
ATOM 666 C CA . THR A 1 88 ? -7.491 6.753 4.699 1.00 92.12 88 THR A CA 1
ATOM 667 C C . THR A 1 88 ? -6.079 7.327 4.718 1.00 92.12 88 THR A C 1
ATOM 669 O O . THR A 1 88 ? -5.874 8.504 5.022 1.00 92.12 88 THR A O 1
ATOM 672 N N . VAL A 1 89 ? -5.099 6.505 4.353 1.00 90.50 89 VAL A N 1
ATOM 673 C CA . VAL A 1 89 ? -3.691 6.890 4.220 1.00 90.50 89 VAL A CA 1
ATOM 674 C C . VAL A 1 89 ? -3.247 6.790 2.764 1.00 90.50 89 VAL A C 1
ATOM 676 O O . VAL A 1 89 ? -3.618 5.850 2.066 1.00 90.50 89 VAL A O 1
ATOM 679 N N . ASN A 1 90 ? -2.438 7.752 2.314 1.00 93.56 90 ASN A N 1
ATOM 680 C CA . ASN A 1 90 ? -1.746 7.676 1.027 1.00 93.56 90 ASN A CA 1
ATOM 681 C C . ASN A 1 90 ? -0.316 7.194 1.272 1.00 93.56 90 ASN A C 1
ATOM 683 O O . ASN A 1 90 ? 0.439 7.833 2.012 1.00 93.56 90 ASN A O 1
ATOM 687 N N . GLY A 1 91 ? 0.040 6.066 0.672 1.00 93.56 91 GLY A N 1
ATOM 688 C CA . GLY A 1 91 ? 1.333 5.419 0.835 1.00 93.56 91 GLY A CA 1
ATOM 689 C C . GLY A 1 91 ? 2.101 5.336 -0.475 1.00 93.56 91 GLY A C 1
ATOM 690 O O . GLY A 1 91 ? 1.526 5.321 -1.566 1.00 93.56 91 GLY A O 1
ATOM 691 N N . LYS A 1 92 ? 3.422 5.252 -0.346 1.00 94.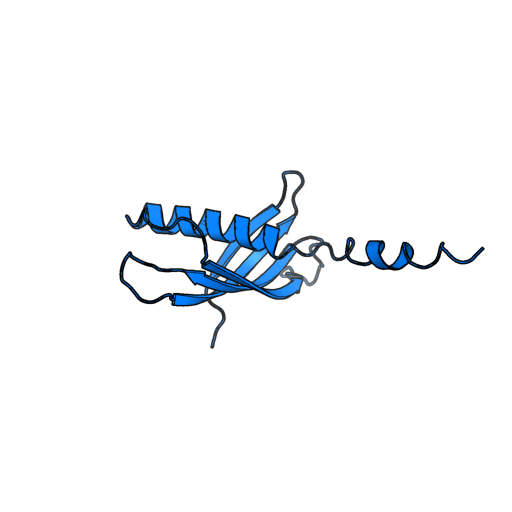69 92 LYS A N 1
ATOM 692 C CA . LYS 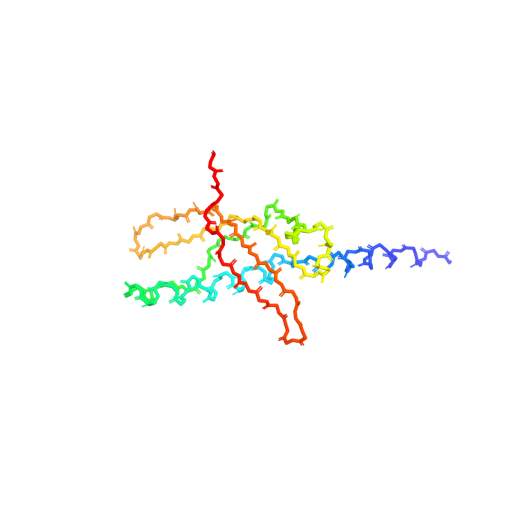A 1 92 ? 4.334 4.901 -1.424 1.00 94.69 92 LYS A CA 1
ATOM 693 C C . LYS A 1 92 ? 5.042 3.603 -1.052 1.00 94.69 92 LYS A C 1
ATOM 695 O O . LYS A 1 92 ? 5.670 3.495 -0.006 1.00 94.69 92 LYS A O 1
ATOM 700 N N . GLY A 1 93 ? 4.963 2.625 -1.939 1.00 93.56 93 GLY A N 1
ATOM 701 C CA . GLY A 1 93 ? 5.588 1.323 -1.778 1.00 93.56 93 GLY A CA 1
ATOM 702 C C . GLY A 1 93 ? 6.523 1.012 -2.923 1.00 93.56 93 GLY A C 1
ATOM 703 O O . GLY A 1 93 ? 6.244 1.357 -4.067 1.00 93.56 93 GLY A O 1
ATOM 704 N N . ARG A 1 94 ? 7.605 0.308 -2.635 1.00 93.81 94 ARG A N 1
ATOM 705 C CA . ARG A 1 94 ? 8.477 -0.267 -3.646 1.00 93.81 94 ARG A CA 1
ATOM 706 C C . ARG A 1 94 ? 8.208 -1.749 -3.775 1.00 93.81 94 ARG A C 1
ATOM 708 O O . ARG A 1 94 ? 8.333 -2.508 -2.817 1.00 93.81 94 ARG A O 1
ATOM 715 N N . PHE A 1 95 ? 7.856 -2.148 -4.984 1.00 93.19 95 PHE A N 1
ATOM 716 C CA . PHE A 1 95 ? 7.510 -3.506 -5.347 1.00 93.19 95 PHE A CA 1
ATOM 717 C C . PHE A 1 95 ? 8.582 -4.052 -6.265 1.00 93.19 95 PHE A C 1
ATOM 719 O O . PHE A 1 95 ? 8.930 -3.429 -7.265 1.00 93.19 95 PHE A O 1
ATOM 726 N N . ARG A 1 96 ? 9.114 -5.221 -5.928 1.00 90.88 96 ARG A N 1
ATOM 727 C CA . ARG A 1 96 ? 10.123 -5.889 -6.745 1.00 90.88 96 ARG A CA 1
ATOM 728 C C . ARG A 1 96 ? 9.681 -7.305 -7.041 1.00 90.88 96 ARG A C 1
ATOM 730 O O . ARG A 1 96 ? 9.328 -8.047 -6.124 1.00 90.88 96 ARG A O 1
ATOM 737 N N . ARG A 1 97 ? 9.715 -7.681 -8.315 1.00 86.06 97 ARG A N 1
ATOM 738 C CA . ARG A 1 97 ? 9.530 -9.067 -8.731 1.00 86.06 97 ARG A CA 1
ATOM 739 C C . ARG A 1 97 ? 10.861 -9.807 -8.605 1.00 86.06 97 ARG A C 1
ATOM 741 O O . ARG A 1 97 ? 11.898 -9.325 -9.052 1.00 86.06 97 ARG A O 1
ATOM 748 N N . THR A 1 98 ? 10.828 -10.958 -7.952 1.00 83.12 98 THR A N 1
ATOM 749 C CA . THR A 1 98 ? 11.950 -11.879 -7.769 1.00 83.12 98 THR A CA 1
ATOM 750 C C . THR A 1 98 ? 11.557 -13.261 -8.288 1.00 83.12 98 THR A C 1
ATOM 752 O O . THR A 1 98 ? 10.394 -13.523 -8.602 1.00 83.12 98 THR A O 1
ATOM 755 N N . ASP A 1 99 ? 12.530 -14.162 -8.361 1.00 83.25 99 ASP A N 1
ATOM 756 C CA . ASP A 1 99 ? 12.335 -15.589 -8.632 1.00 83.25 99 ASP A CA 1
ATOM 757 C C . ASP A 1 99 ? 11.389 -16.268 -7.623 1.00 83.25 99 ASP A C 1
ATOM 759 O O . ASP A 1 99 ? 10.693 -17.223 -7.959 1.00 83.25 99 ASP A O 1
ATOM 763 N N . LYS A 1 100 ? 11.326 -15.749 -6.392 1.00 84.81 100 LYS A N 1
ATOM 764 C CA . LYS A 1 100 ? 10.510 -16.282 -5.288 1.00 84.81 100 LYS A CA 1
ATOM 765 C C . LYS A 1 100 ? 9.137 -15.622 -5.147 1.00 84.81 100 LYS A C 1
ATOM 767 O O . LYS A 1 100 ? 8.397 -15.957 -4.225 1.00 84.81 100 LYS A O 1
ATOM 772 N N . GLY A 1 101 ? 8.795 -14.677 -6.020 1.00 85.94 101 GLY A N 1
ATOM 773 C CA . GLY A 1 101 ? 7.533 -13.941 -5.973 1.00 85.94 101 GLY A CA 1
ATOM 774 C C . GLY A 1 101 ? 7.743 -12.434 -5.906 1.00 85.94 101 GLY A C 1
ATOM 775 O O . GLY A 1 101 ? 8.693 -11.900 -6.464 1.00 85.94 101 GLY A O 1
ATOM 776 N N . MET A 1 102 ? 6.826 -11.715 -5.266 1.00 89.88 102 MET A N 1
ATOM 777 C CA . MET A 1 102 ? 6.875 -10.256 -5.189 1.00 89.88 102 MET A CA 1
ATOM 778 C C . MET A 1 102 ? 7.195 -9.799 -3.770 1.00 89.88 102 MET A C 1
ATOM 780 O O . MET A 1 102 ? 6.647 -10.323 -2.802 1.00 89.88 102 MET A O 1
ATOM 784 N N . THR A 1 103 ? 8.078 -8.813 -3.647 1.00 91.94 103 THR A N 1
ATOM 785 C CA . THR A 1 103 ? 8.471 -8.222 -2.364 1.00 91.94 103 THR A CA 1
ATOM 786 C C . THR A 1 103 ? 8.015 -6.776 -2.269 1.00 91.94 103 THR A C 1
ATOM 788 O O . THR A 1 103 ? 7.946 -6.088 -3.287 1.00 91.94 103 THR A O 1
ATOM 791 N N . PHE A 1 104 ? 7.762 -6.317 -1.044 1.00 94.31 104 PHE A N 1
ATOM 792 C CA . PHE A 1 104 ? 7.334 -4.957 -0.731 1.00 94.31 104 PHE A CA 1
ATOM 793 C C . PHE A 1 104 ? 8.276 -4.299 0.278 1.00 94.31 104 PHE A C 1
ATOM 795 O O . PHE A 1 104 ? 8.619 -4.900 1.299 1.00 94.31 104 PHE A O 1
ATOM 802 N N . GLU A 1 105 ? 8.633 -3.054 -0.007 1.00 93.44 105 GLU A N 1
ATOM 803 C CA . GLU A 1 105 ? 9.348 -2.134 0.869 1.00 93.44 105 GLU A CA 1
ATOM 804 C C . GLU A 1 105 ? 8.495 -0.869 1.042 1.00 93.44 105 GLU A C 1
ATOM 806 O O . GLU A 1 105 ? 8.059 -0.271 0.058 1.00 93.44 105 GLU A O 1
ATOM 811 N N . ASP A 1 106 ? 8.239 -0.476 2.289 1.00 92.38 106 ASP A N 1
ATOM 812 C CA . ASP A 1 106 ? 7.526 0.763 2.596 1.00 92.38 106 ASP A CA 1
ATOM 813 C C . ASP A 1 106 ? 8.470 1.957 2.394 1.00 92.38 106 ASP A C 1
ATOM 815 O O . ASP A 1 106 ? 9.519 2.036 3.035 1.00 92.38 106 ASP A O 1
ATOM 819 N N . LEU A 1 107 ? 8.111 2.870 1.488 1.00 90.25 107 LEU A N 1
ATOM 820 C CA . LEU A 1 107 ? 8.858 4.105 1.232 1.00 90.25 107 LEU A CA 1
ATOM 821 C C . LEU A 1 107 ? 8.264 5.307 1.983 1.00 90.25 107 LEU A C 1
ATOM 823 O O . LEU A 1 107 ? 8.732 6.434 1.804 1.00 90.25 107 LEU A O 1
ATOM 827 N N . GLY A 1 108 ? 7.251 5.076 2.820 1.00 85.81 108 GLY A N 1
ATOM 828 C CA . GLY A 1 108 ? 6.572 6.082 3.617 1.00 85.81 108 GLY A CA 1
ATOM 829 C C . GLY A 1 108 ? 5.372 6.709 2.912 1.00 85.81 108 GLY A C 1
ATOM 830 O O . GLY A 1 108 ? 4.850 6.221 1.907 1.00 85.81 108 GLY A O 1
ATOM 831 N N . ALA A 1 109 ? 4.899 7.816 3.476 1.00 76.50 109 ALA A N 1
ATOM 832 C CA . ALA A 1 109 ? 3.747 8.532 2.949 1.00 76.50 109 ALA A CA 1
ATOM 833 C C . ALA A 1 109 ? 4.108 9.343 1.698 1.00 76.50 109 ALA A C 1
ATOM 835 O O . ALA A 1 109 ? 5.214 9.874 1.567 1.00 76.50 109 ALA A O 1
ATOM 836 N N . GLN A 1 110 ? 3.141 9.492 0.794 1.00 64.06 110 GLN A N 1
ATOM 837 C CA . GLN A 1 110 ? 3.255 10.471 -0.283 1.00 64.06 110 GLN A CA 1
ATOM 838 C C . GLN A 1 110 ? 3.274 11.892 0.327 1.00 64.06 110 GLN A C 1
ATOM 840 O O . GLN A 1 110 ? 2.413 12.187 1.162 1.00 64.06 110 GLN A O 1
ATOM 845 N N . PRO A 1 111 ? 4.221 12.777 -0.052 1.00 54.59 111 PRO A N 1
ATOM 846 C CA . PRO A 1 111 ? 4.159 14.185 0.336 1.00 54.59 111 PRO A CA 1
ATOM 847 C C . PRO A 1 111 ? 2.847 14.796 -0.172 1.00 54.59 111 PRO A C 1
ATOM 849 O O . PRO A 1 111 ? 2.452 14.517 -1.306 1.00 54.59 111 PRO A O 1
ATOM 852 N N . ARG A 1 112 ? 2.170 15.572 0.681 1.00 54.56 112 ARG A N 1
ATOM 853 C CA . ARG A 1 112 ? 0.929 16.282 0.333 1.00 54.56 112 ARG A CA 1
ATOM 854 C C . ARG A 1 112 ? 1.196 17.472 -0.576 1.00 54.56 112 ARG A C 1
ATOM 856 O O . ARG A 1 112 ? 2.251 18.114 -0.383 1.00 54.56 112 ARG A O 1
#

Sequence (112 aa):
MRSAILLATLLLAACSGEPSEGDMRKLVEAHTRRTLERQGNAGFRAFDEFRKQGCVDAKLKGGQDNGGQYDCYYAATFVPQPGQPPLTVNGKGRFRRTDKGMTFEDLGAQPR

Radius of gyration: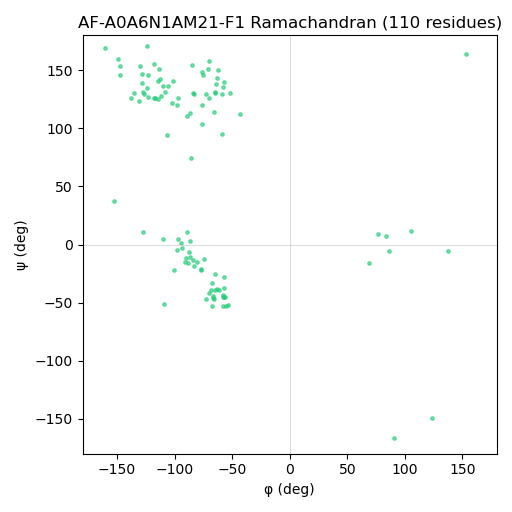 17.37 Å; Cα contacts (8 Å, |Δi|>4): 173; chains: 1; bounding box: 40×33×60 Å

pLDDT: mean 81.26, std 16.44, range [45.06, 97.12]

Secondary structure (DSSP, 8-state):
---SSSSSSSSTTS-S-PPPHHHHHHHHHHHHHHHHHHTT-------SEEEEEEEEEEE-TTS-EEEEEEEEEEEEEE-SSTTSPPEEEEEEEEEEEETTEEEEEEEEEPP-

Nearest PDB structures (foldseek):
  8xcj-assembly1_F  TM=2.156E-01  e=1.714E-02  Escherichia phage Lambda
  6ucv-assembly1_I  TM=3.550E-01  e=4.100E+00  Saccharomyces cerevisiae S288C